Protein AF-A0A951W9V3-F1 (afdb_monomer_lite)

Secondary structure (DSSP, 8-state):
--SSHHHHGGG--S----HHHHHHHHHHHHHHHHHHHHHHHHHHHHHIIIIITTT---HHHHHHHHHHHHHHHHHHHHHHHHHHHHHHHHHHHHHHHT-

pLDDT: mean 75.37, std 12.57, range [46.16, 88.56]

Foldseek 3Di:
DPVPVVVVVVPPDPPPPDLVVVLVVLVVVLVVLVVVLVVLVVVLVVCCVVQVVVPNDDPVNVVSNVVSVVSNCCSPVVSPVVSVVSVVVVVVVVVVVVD

Structure (mmCIF, N/CA/C/O backbone):
data_AF-A0A951W9V3-F1
#
_entry.id   AF-A0A951W9V3-F1
#
loop_
_atom_site.group_PDB
_atom_site.id
_atom_site.type_symbol
_atom_site.label_atom_id
_atom_site.label_alt_id
_atom_site.label_comp_id
_atom_site.label_asym_id
_atom_site.label_entity_id
_atom_site.label_seq_id
_atom_site.pdbx_PDB_ins_code
_atom_site.Cartn_x
_atom_site.Cartn_y
_atom_site.Cartn_z
_atom_site.occupancy
_atom_site.B_iso_or_equiv
_atom_site.auth_seq_id
_atom_site.auth_comp_id
_atom_site.auth_asym_id
_atom_site.auth_atom_id
_atom_site.pdbx_PDB_model_num
ATOM 1 N N . MET A 1 1 ? 8.116 -6.138 54.424 1.00 46.38 1 MET A N 1
ATOM 2 C CA . MET A 1 1 ? 7.032 -5.649 53.541 1.00 46.38 1 MET A CA 1
ATOM 3 C C . MET A 1 1 ? 7.622 -4.977 52.291 1.00 46.38 1 MET A C 1
ATOM 5 O O . MET A 1 1 ? 7.342 -3.825 52.018 1.00 46.38 1 MET A O 1
ATOM 9 N N . ILE A 1 2 ? 8.495 -5.679 51.554 1.00 50.41 2 ILE A N 1
ATOM 10 C CA . ILE A 1 2 ? 9.196 -5.140 50.361 1.00 50.41 2 ILE A CA 1
ATOM 11 C C . ILE A 1 2 ? 8.964 -6.047 49.131 1.00 50.41 2 ILE A C 1
ATOM 13 O O . ILE A 1 2 ? 9.085 -5.604 47.997 1.00 50.41 2 ILE A O 1
ATOM 17 N N . GLY A 1 3 ? 8.522 -7.297 49.334 1.00 46.66 3 GLY A N 1
ATOM 18 C CA . GLY A 1 3 ? 8.310 -8.276 48.258 1.00 46.66 3 GLY A CA 1
ATOM 19 C C . GLY A 1 3 ? 6.963 -8.214 47.525 1.00 46.66 3 GLY A C 1
ATOM 20 O O . GLY A 1 3 ? 6.777 -8.964 46.577 1.00 46.66 3 GLY A O 1
ATOM 21 N N . ILE A 1 4 ? 6.023 -7.354 47.940 1.00 51.19 4 ILE A N 1
ATOM 22 C CA . ILE A 1 4 ? 4.696 -7.241 47.294 1.00 51.19 4 ILE A CA 1
ATOM 23 C C . ILE A 1 4 ? 4.693 -6.138 46.216 1.00 51.19 4 ILE A C 1
ATOM 25 O O . ILE A 1 4 ? 3.959 -6.230 45.237 1.00 51.19 4 ILE A O 1
ATOM 29 N N . LEU A 1 5 ? 5.570 -5.134 46.336 1.00 52.31 5 LEU A N 1
ATOM 30 C CA . LEU A 1 5 ? 5.608 -3.985 45.422 1.00 52.31 5 LEU A CA 1
ATOM 31 C C . LEU A 1 5 ? 6.255 -4.296 44.062 1.00 52.31 5 LEU A C 1
ATOM 33 O O . LEU A 1 5 ? 5.969 -3.618 43.086 1.00 52.31 5 LEU A O 1
ATOM 37 N N . THR A 1 6 ? 7.080 -5.340 43.952 1.00 53.19 6 THR A N 1
ATOM 38 C CA . THR A 1 6 ? 7.801 -5.656 42.704 1.00 53.19 6 THR A CA 1
ATOM 39 C C . THR A 1 6 ? 7.011 -6.527 41.723 1.00 53.19 6 THR A C 1
ATOM 41 O O . THR A 1 6 ? 7.396 -6.642 40.559 1.00 53.19 6 THR A O 1
ATOM 44 N N . LEU A 1 7 ? 5.897 -7.129 42.153 1.00 53.34 7 LEU A N 1
ATOM 45 C CA . LEU A 1 7 ? 5.046 -7.958 41.289 1.00 53.34 7 LEU A CA 1
ATOM 46 C C . LEU A 1 7 ? 3.910 -7.167 40.628 1.00 53.34 7 LEU A C 1
ATOM 48 O O . LEU A 1 7 ? 3.411 -7.582 39.583 1.00 53.34 7 LEU A O 1
ATOM 52 N N . GLN A 1 8 ? 3.539 -6.010 41.180 1.00 51.34 8 GLN A N 1
ATOM 53 C CA . GLN A 1 8 ? 2.456 -5.184 40.642 1.00 51.34 8 GLN A CA 1
ATOM 54 C C . GLN A 1 8 ? 2.864 -4.450 39.348 1.00 51.34 8 GLN A C 1
ATOM 56 O O . GLN A 1 8 ? 2.029 -4.255 38.467 1.00 51.34 8 GLN A O 1
ATOM 61 N N . ASP A 1 9 ? 4.157 -4.157 39.167 1.00 49.38 9 ASP A N 1
ATOM 62 C CA . ASP A 1 9 ? 4.692 -3.513 37.956 1.00 49.38 9 ASP A CA 1
ATOM 63 C C . ASP A 1 9 ? 4.990 -4.479 36.796 1.00 49.38 9 ASP A C 1
ATOM 65 O O . ASP A 1 9 ? 5.091 -4.053 35.643 1.00 49.38 9 ASP A O 1
ATOM 69 N N . ARG A 1 10 ? 5.073 -5.794 37.050 1.00 49.91 10 ARG A N 1
ATOM 70 C CA . ARG A 1 10 ? 5.216 -6.804 35.978 1.00 49.91 10 ARG A CA 1
ATOM 71 C C . ARG A 1 10 ? 3.910 -7.105 35.251 1.00 49.91 10 ARG A C 1
ATOM 73 O O . ARG A 1 10 ? 3.938 -7.735 34.199 1.00 49.91 10 ARG A O 1
ATOM 80 N N . ASN A 1 11 ? 2.788 -6.609 35.770 1.00 46.16 11 ASN A N 1
ATOM 81 C CA . ASN A 1 11 ? 1.480 -6.720 35.137 1.00 46.16 11 ASN A CA 1
ATOM 82 C C . ASN A 1 11 ? 1.152 -5.524 34.228 1.00 46.16 11 ASN A C 1
ATOM 84 O O . ASN A 1 11 ? -0.007 -5.335 33.853 1.00 46.16 11 ASN A O 1
ATOM 88 N N . LYS A 1 12 ? 2.166 -4.764 33.772 1.00 49.62 12 LYS A N 1
ATOM 89 C CA . LYS A 1 12 ? 2.106 -4.014 32.501 1.00 49.62 12 LYS A CA 1
ATOM 90 C C . LYS A 1 12 ? 2.101 -4.998 31.324 1.00 49.62 12 LYS A C 1
ATOM 92 O O . LYS A 1 12 ? 3.003 -5.044 30.497 1.00 49.62 12 LYS A O 1
ATOM 97 N N . SER A 1 13 ? 1.066 -5.833 31.356 1.00 46.66 13 SER A N 1
ATOM 98 C CA . SER A 1 13 ? 0.273 -6.348 30.262 1.00 46.66 13 SER A CA 1
ATOM 99 C C . SER A 1 13 ? 0.813 -5.905 28.914 1.00 46.66 13 SER A C 1
ATOM 101 O O . SER A 1 13 ? 0.650 -4.754 28.505 1.00 46.66 13 SER A O 1
ATOM 103 N N . ILE A 1 14 ? 1.499 -6.849 28.269 1.00 57.03 14 ILE A N 1
ATOM 104 C CA . ILE A 1 14 ? 1.385 -7.147 26.841 1.00 57.03 14 ILE A CA 1
ATOM 105 C C . ILE A 1 14 ? 0.231 -6.321 26.270 1.00 57.03 14 ILE A C 1
ATOM 107 O O . ILE A 1 14 ? -0.924 -6.642 26.543 1.00 57.03 14 ILE A O 1
ATOM 111 N N . ASN A 1 15 ? 0.561 -5.208 25.602 1.00 55.50 15 ASN A N 1
ATOM 112 C CA . ASN A 1 15 ? -0.399 -4.212 25.124 1.00 55.50 15 ASN A CA 1
ATOM 113 C C . ASN A 1 15 ? -1.655 -4.939 24.618 1.00 55.50 15 ASN A C 1
ATOM 115 O O . ASN A 1 15 ? -1.525 -5.709 23.661 1.00 55.50 15 ASN A O 1
ATOM 119 N N . PRO A 1 16 ? -2.825 -4.803 25.272 1.00 61.94 16 PRO A N 1
ATOM 120 C CA . PRO A 1 16 ? -3.976 -5.612 24.917 1.00 61.94 16 PRO A CA 1
ATOM 121 C C . PRO A 1 16 ? -4.290 -5.308 23.462 1.00 61.94 16 PRO A C 1
ATOM 123 O O . PRO A 1 16 ? -4.546 -4.151 23.118 1.00 61.94 16 PRO A O 1
ATOM 126 N N . PHE A 1 17 ? -4.182 -6.332 22.612 1.00 68.75 17 PHE A N 1
ATOM 127 C CA . PHE A 1 17 ? -4.385 -6.214 21.177 1.00 68.75 17 PHE A CA 1
ATOM 128 C C . PHE A 1 17 ? -5.697 -5.469 20.931 1.00 68.75 17 PHE A C 1
ATOM 130 O O . PHE A 1 17 ? -6.790 -5.972 21.193 1.00 68.75 17 PHE A O 1
ATOM 137 N N . SER A 1 18 ? -5.580 -4.214 20.504 1.00 78.88 18 SER A N 1
ATOM 138 C CA . SER A 1 18 ? -6.731 -3.352 20.313 1.00 78.88 18 SER A CA 1
ATOM 139 C C . SER A 1 18 ? -7.146 -3.458 18.861 1.00 78.88 18 SER A C 1
ATOM 141 O O . SER A 1 18 ? -6.369 -3.127 17.967 1.00 78.88 18 SER A O 1
ATOM 143 N N . PHE A 1 19 ? -8.395 -3.845 18.610 1.00 78.81 19 PHE A N 1
ATOM 144 C CA . PHE A 1 19 ? -8.956 -3.843 17.259 1.00 78.81 19 PHE A CA 1
ATOM 145 C C . PHE A 1 19 ? -8.774 -2.478 16.565 1.00 78.81 19 PHE A C 1
ATOM 147 O O . PHE A 1 19 ? -8.480 -2.401 15.377 1.00 78.81 19 PHE A O 1
ATOM 154 N N . LYS A 1 20 ? -8.817 -1.380 17.332 1.00 80.38 20 LYS A N 1
ATOM 155 C CA . LYS A 1 20 ? -8.520 -0.030 16.833 1.00 80.38 20 LYS A CA 1
ATOM 156 C C . LYS A 1 20 ? -7.059 0.137 16.392 1.00 80.38 20 LYS A C 1
ATOM 158 O O . LYS A 1 20 ? -6.807 0.819 15.403 1.00 80.38 20 LYS A O 1
ATOM 163 N N . GLN A 1 21 ? -6.103 -0.464 17.105 1.00 82.88 21 GLN A N 1
ATOM 164 C CA . GLN A 1 21 ? -4.695 -0.477 16.688 1.00 82.88 21 GLN A CA 1
ATOM 165 C C . GLN A 1 21 ? -4.494 -1.328 15.431 1.00 82.88 21 GLN A C 1
ATOM 167 O O . GLN A 1 21 ? -3.784 -0.883 14.538 1.00 82.88 21 GLN A O 1
ATOM 172 N N . LEU A 1 22 ? -5.170 -2.478 15.314 1.00 84.62 22 LEU A N 1
ATOM 173 C CA . LEU A 1 22 ? -5.140 -3.303 14.101 1.00 84.62 22 LEU A CA 1
ATOM 174 C C . LEU A 1 22 ? -5.594 -2.500 12.874 1.00 84.62 22 LEU A C 1
ATOM 176 O O . LEU A 1 22 ? -4.859 -2.400 11.895 1.00 84.62 22 LEU A O 1
ATOM 180 N N . VAL A 1 23 ? -6.768 -1.868 12.952 1.00 85.06 23 VAL A N 1
ATOM 181 C CA . VAL A 1 23 ? -7.313 -1.055 11.852 1.00 85.06 23 VAL A CA 1
ATOM 182 C C . VAL A 1 23 ? -6.393 0.127 11.528 1.00 85.06 23 VAL A C 1
ATOM 184 O O . VAL A 1 23 ? -6.165 0.429 10.359 1.00 85.06 23 VAL A O 1
ATOM 187 N N . LYS A 1 24 ? -5.790 0.762 12.543 1.00 84.56 24 LYS A N 1
ATOM 188 C CA . LYS A 1 24 ? -4.808 1.838 12.340 1.00 84.56 24 LYS A CA 1
ATOM 189 C C . LYS A 1 24 ? -3.559 1.351 11.596 1.00 84.56 24 LYS A C 1
ATOM 191 O O . LYS A 1 24 ? -3.109 2.045 10.688 1.00 84.56 24 LYS A O 1
ATOM 196 N N . SER A 1 25 ? -3.020 0.184 11.950 1.00 84.81 25 SER A N 1
ATOM 197 C CA . SER A 1 25 ? -1.871 -0.409 11.255 1.00 84.81 25 SER A CA 1
ATOM 198 C C . SER A 1 25 ? -2.206 -0.738 9.801 1.00 84.81 25 SER A C 1
ATOM 200 O O . SER A 1 25 ? -1.441 -0.375 8.916 1.00 84.81 25 SER A O 1
ATOM 202 N N . PHE A 1 26 ? -3.380 -1.321 9.539 1.00 85.00 26 PHE A N 1
ATOM 203 C CA . PHE A 1 26 ? -3.848 -1.590 8.174 1.00 85.00 26 PHE A CA 1
ATOM 204 C C . PHE A 1 26 ? -4.003 -0.308 7.339 1.00 85.00 26 PHE A C 1
ATOM 206 O O . PHE A 1 26 ? -3.535 -0.256 6.203 1.00 85.00 26 PHE A O 1
ATOM 213 N N . ASN A 1 27 ? -4.589 0.750 7.910 1.00 84.94 27 ASN A N 1
ATOM 214 C CA . ASN A 1 27 ? -4.697 2.050 7.241 1.00 84.94 27 ASN A CA 1
ATOM 215 C C . ASN A 1 27 ? -3.315 2.656 6.929 1.00 84.94 27 ASN A C 1
ATOM 217 O O . ASN A 1 27 ? -3.119 3.214 5.852 1.00 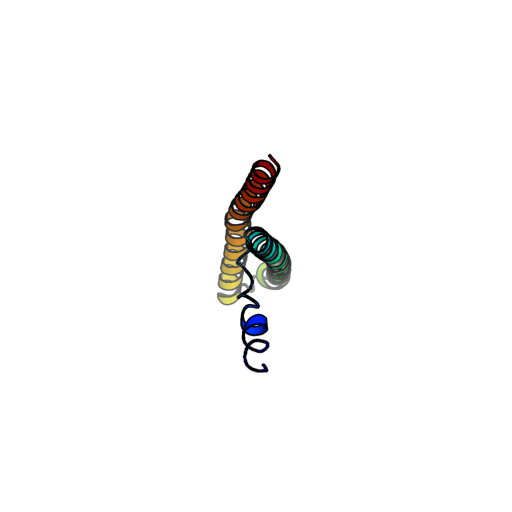84.94 27 ASN A O 1
ATOM 221 N N . LEU A 1 28 ? -2.341 2.522 7.837 1.00 86.44 28 LEU A N 1
ATOM 222 C CA . LEU A 1 28 ? -0.974 2.999 7.609 1.00 86.44 28 LEU A CA 1
ATOM 223 C C . LEU A 1 28 ? -0.276 2.215 6.492 1.00 86.44 28 LEU A C 1
ATOM 225 O O . LEU A 1 28 ? 0.375 2.816 5.640 1.00 86.44 28 LEU A O 1
ATOM 229 N N . THR A 1 29 ? -0.451 0.892 6.450 1.00 84.75 29 THR A N 1
ATOM 230 C CA . THR A 1 29 ? 0.067 0.066 5.355 1.00 84.75 29 THR A CA 1
ATOM 231 C C . THR A 1 29 ? -0.490 0.517 4.007 1.00 84.75 29 THR A C 1
ATOM 233 O O . THR A 1 29 ? 0.269 0.572 3.047 1.00 84.75 29 THR A O 1
ATOM 236 N N . LEU A 1 30 ? -1.762 0.918 3.919 1.00 81.88 30 LEU A N 1
ATOM 237 C CA . LEU A 1 30 ? -2.346 1.407 2.663 1.00 81.88 30 LEU A CA 1
ATOM 238 C C . LEU A 1 30 ? -1.680 2.697 2.175 1.00 81.88 30 LEU A C 1
ATOM 240 O O . LEU A 1 30 ? -1.402 2.814 0.987 1.00 81.88 30 LEU A O 1
ATOM 244 N N . ILE A 1 31 ? -1.349 3.626 3.077 1.00 83.50 31 ILE A N 1
ATOM 245 C CA . ILE A 1 31 ? -0.598 4.841 2.716 1.00 83.50 31 ILE A CA 1
ATOM 246 C C . ILE A 1 31 ? 0.762 4.465 2.116 1.00 83.50 31 ILE A C 1
ATOM 248 O O . ILE A 1 31 ? 1.142 4.983 1.069 1.00 83.50 31 ILE A O 1
ATOM 252 N N . VAL A 1 32 ? 1.477 3.528 2.745 1.00 85.00 32 VAL A N 1
ATOM 253 C CA . VAL A 1 32 ? 2.775 3.051 2.243 1.00 85.00 32 VAL A CA 1
ATOM 254 C C . VAL A 1 32 ? 2.626 2.371 0.879 1.00 85.00 32 VAL A C 1
ATOM 256 O O . VAL A 1 32 ? 3.406 2.652 -0.026 1.00 85.00 32 VAL A O 1
ATOM 259 N N . GLN A 1 33 ? 1.602 1.532 0.700 1.00 82.56 33 GLN A N 1
ATOM 260 C CA . GLN A 1 33 ? 1.308 0.880 -0.580 1.00 82.56 33 GLN A CA 1
ATOM 261 C C . GLN A 1 33 ? 0.982 1.897 -1.678 1.00 82.56 33 GLN A C 1
ATOM 263 O O . GLN A 1 33 ? 1.444 1.751 -2.805 1.00 82.56 33 GLN A O 1
ATOM 268 N N . PHE A 1 34 ? 0.246 2.961 -1.352 1.00 83.06 34 PHE A N 1
ATOM 269 C CA . PHE A 1 34 ? -0.079 4.025 -2.299 1.00 83.06 34 PHE A CA 1
ATOM 270 C C . PHE A 1 34 ? 1.170 4.790 -2.752 1.00 83.06 34 PHE A C 1
ATOM 272 O O . PHE A 1 34 ? 1.358 5.028 -3.944 1.00 83.06 34 PHE A O 1
ATOM 279 N N . ILE A 1 35 ? 2.067 5.112 -1.815 1.00 86.56 35 ILE A N 1
ATOM 280 C CA . ILE A 1 35 ? 3.354 5.745 -2.128 1.00 86.56 35 ILE A CA 1
ATOM 281 C C . ILE A 1 35 ? 4.195 4.825 -3.023 1.00 86.56 35 ILE A C 1
ATOM 283 O O . ILE A 1 35 ? 4.706 5.271 -4.049 1.00 86.56 35 ILE A O 1
ATOM 287 N N . LEU A 1 36 ? 4.301 3.536 -2.680 1.00 84.56 36 LEU A N 1
ATOM 288 C CA . LEU A 1 36 ? 5.032 2.556 -3.488 1.00 84.56 36 LEU A CA 1
ATOM 289 C C . LEU A 1 36 ? 4.438 2.408 -4.892 1.00 84.56 36 LEU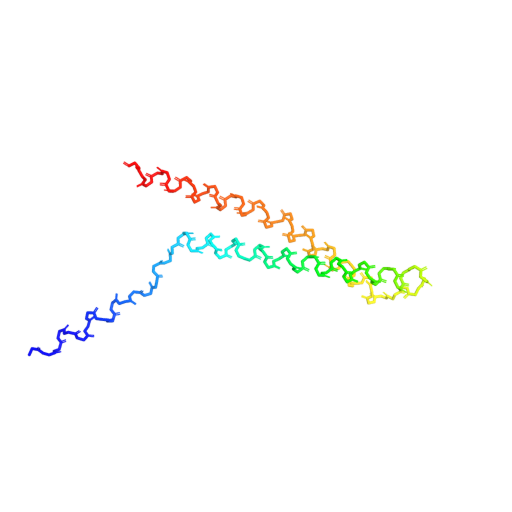 A C 1
ATOM 291 O O . LEU A 1 36 ? 5.189 2.353 -5.861 1.00 84.56 36 LEU A O 1
ATOM 295 N N . ALA A 1 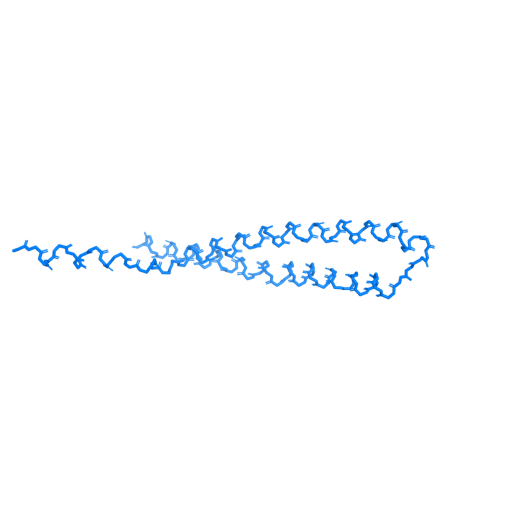37 ? 3.110 2.400 -5.020 1.00 83.00 37 ALA A N 1
ATOM 296 C CA . ALA A 1 37 ? 2.436 2.335 -6.311 1.00 83.00 37 ALA A CA 1
ATOM 297 C C . ALA A 1 37 ? 2.763 3.552 -7.188 1.00 83.00 37 ALA A C 1
ATOM 299 O O . ALA A 1 37 ? 3.083 3.379 -8.361 1.00 83.00 37 ALA A O 1
ATOM 300 N N . ILE A 1 38 ? 2.753 4.768 -6.627 1.00 86.00 38 ILE A N 1
ATOM 301 C CA . ILE A 1 38 ? 3.141 5.985 -7.359 1.00 86.00 38 ILE A CA 1
ATOM 302 C C . ILE A 1 38 ? 4.595 5.898 -7.829 1.00 86.00 38 ILE A C 1
ATOM 304 O O . ILE A 1 38 ? 4.883 6.218 -8.983 1.00 86.00 38 ILE A O 1
ATOM 308 N N . VAL A 1 39 ? 5.509 5.460 -6.958 1.00 88.19 39 VAL A N 1
ATOM 309 C CA . VAL A 1 39 ? 6.932 5.318 -7.301 1.00 88.19 39 VAL A CA 1
ATOM 310 C C . VAL A 1 39 ? 7.114 4.295 -8.422 1.00 88.19 39 VAL A C 1
ATOM 312 O O . VAL A 1 39 ? 7.788 4.590 -9.408 1.00 88.19 39 VAL A O 1
ATOM 315 N N . LEU A 1 40 ? 6.471 3.129 -8.312 1.00 85.06 40 LEU A N 1
ATOM 316 C CA . LEU A 1 40 ? 6.536 2.074 -9.324 1.00 85.06 40 LEU A CA 1
ATOM 317 C C . LEU A 1 40 ? 5.959 2.531 -10.663 1.00 85.06 40 LEU A C 1
ATOM 319 O O . LEU A 1 40 ? 6.607 2.329 -11.683 1.00 85.06 40 LEU A O 1
ATOM 323 N N . LEU A 1 41 ? 4.795 3.187 -10.671 1.00 84.38 41 LEU A N 1
ATOM 324 C CA . LEU A 1 41 ? 4.183 3.721 -11.891 1.00 84.38 41 LEU A CA 1
ATOM 325 C C . LEU A 1 41 ? 5.027 4.827 -12.529 1.00 84.38 41 LEU A C 1
ATOM 327 O O . LEU A 1 41 ? 5.162 4.866 -13.748 1.00 84.38 41 LEU A O 1
ATOM 331 N N . SER A 1 42 ? 5.621 5.708 -11.723 1.00 85.94 42 SER A N 1
ATOM 332 C CA . SER A 1 42 ? 6.488 6.780 -12.230 1.00 85.94 42 SER A CA 1
ATOM 333 C C . SER A 1 42 ? 7.755 6.206 -12.861 1.00 85.94 42 SER A C 1
ATOM 335 O O . SER A 1 42 ? 8.160 6.627 -13.943 1.00 85.94 42 SER A O 1
ATOM 337 N N . PHE A 1 43 ? 8.362 5.212 -12.211 1.00 84.75 43 PHE A N 1
ATOM 338 C CA . PHE A 1 43 ? 9.552 4.542 -12.722 1.00 84.75 43 PHE A CA 1
ATOM 339 C C . PHE A 1 43 ? 9.241 3.708 -13.972 1.00 84.75 43 PHE A C 1
ATOM 341 O O . PHE A 1 43 ? 9.947 3.811 -14.970 1.00 84.75 43 PHE A O 1
ATOM 348 N N . ALA A 1 44 ? 8.132 2.969 -13.962 1.00 82.12 44 ALA A N 1
ATOM 349 C CA . ALA A 1 44 ? 7.588 2.280 -15.127 1.00 82.12 44 ALA A CA 1
ATOM 350 C C . ALA A 1 44 ? 7.361 3.234 -16.312 1.00 82.12 44 ALA A C 1
ATOM 352 O O . ALA A 1 44 ? 7.824 2.969 -17.418 1.00 82.12 44 ALA A O 1
ATOM 353 N N . GLY A 1 45 ? 6.710 4.377 -16.078 1.00 82.50 45 GLY A N 1
ATOM 354 C CA . GLY A 1 45 ? 6.480 5.398 -17.101 1.00 82.50 45 GLY A CA 1
ATOM 355 C C . GLY A 1 45 ? 7.779 5.997 -17.645 1.00 82.50 45 GLY A C 1
ATOM 356 O O . GLY A 1 45 ? 7.908 6.197 -18.853 1.00 82.50 45 GLY A O 1
ATOM 357 N N . TYR A 1 46 ? 8.772 6.224 -16.780 1.00 84.62 46 TYR A N 1
ATOM 358 C CA . TYR A 1 46 ? 10.105 6.657 -17.196 1.00 84.62 46 TYR A CA 1
ATOM 359 C C . TYR A 1 46 ? 10.777 5.627 -18.113 1.00 84.62 46 TYR A C 1
ATOM 361 O O . TYR A 1 46 ? 11.243 5.989 -19.193 1.00 84.62 46 TYR A O 1
ATOM 369 N N . LEU A 1 47 ? 10.786 4.347 -17.721 1.00 80.56 47 LEU A N 1
ATOM 370 C CA . LEU A 1 47 ? 11.361 3.271 -18.531 1.00 80.56 47 LEU A CA 1
ATOM 371 C C . LEU A 1 47 ? 10.617 3.096 -19.857 1.00 80.56 47 LEU A C 1
ATOM 373 O O . LEU A 1 47 ? 11.257 2.930 -20.889 1.00 80.56 47 LEU A O 1
ATOM 377 N N . ASN A 1 48 ? 9.289 3.203 -19.858 1.00 79.75 48 ASN A N 1
ATOM 378 C CA . ASN A 1 48 ? 8.494 3.151 -21.081 1.00 79.75 48 ASN A CA 1
ATOM 379 C C . ASN A 1 48 ? 8.895 4.263 -22.067 1.00 79.75 48 ASN A C 1
ATOM 381 O O . ASN A 1 48 ? 9.157 4.001 -23.239 1.00 79.75 48 ASN A O 1
ATOM 385 N N . ASN A 1 49 ? 9.030 5.499 -21.583 1.00 78.44 49 ASN A N 1
ATOM 386 C CA . ASN A 1 49 ? 9.395 6.639 -22.427 1.00 78.44 49 ASN A CA 1
ATOM 387 C C . ASN A 1 49 ? 10.855 6.611 -22.902 1.00 78.44 49 ASN A C 1
ATOM 389 O O . ASN A 1 49 ? 11.157 7.177 -23.946 1.00 78.44 49 ASN A O 1
ATOM 393 N N . LYS A 1 50 ? 11.766 5.998 -22.137 1.00 77.75 50 LYS A N 1
ATOM 394 C CA . LYS A 1 50 ? 13.201 5.944 -22.460 1.00 77.75 50 LYS A CA 1
ATOM 395 C C . LYS A 1 50 ? 13.614 4.712 -23.261 1.00 77.75 50 LYS A C 1
ATOM 397 O O . LYS A 1 50 ? 14.502 4.821 -24.091 1.00 77.75 5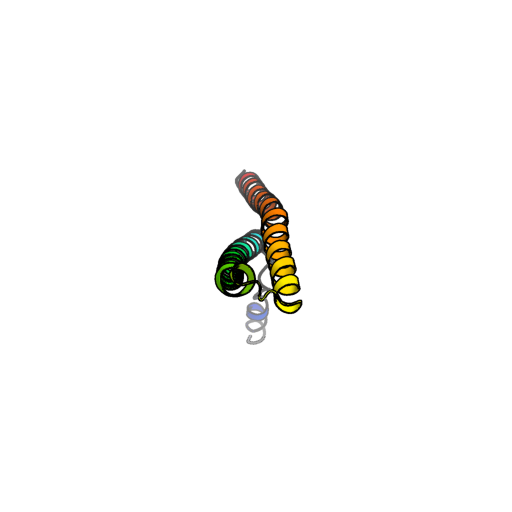0 LYS A O 1
ATOM 402 N N . LEU A 1 51 ? 13.033 3.550 -22.974 1.00 72.06 51 LEU A N 1
ATOM 403 C CA . LEU A 1 51 ? 13.483 2.267 -23.522 1.00 72.06 51 LEU A CA 1
ATOM 404 C C . LEU A 1 51 ? 12.501 1.714 -24.554 1.00 72.06 51 LEU A C 1
ATOM 406 O O . LEU A 1 51 ? 12.928 1.305 -25.629 1.00 72.06 51 LEU A O 1
ATOM 410 N N . TYR A 1 52 ? 11.192 1.754 -24.281 1.00 65.62 52 TYR A N 1
ATOM 411 C CA . TYR A 1 52 ? 10.195 1.237 -25.230 1.00 65.62 52 TYR A CA 1
ATOM 412 C C . TYR A 1 52 ? 9.933 2.179 -26.400 1.00 65.62 52 TYR A C 1
ATOM 414 O O . TYR A 1 52 ? 9.787 1.706 -27.523 1.00 65.62 52 TYR A O 1
ATOM 422 N N . ALA A 1 53 ? 9.908 3.496 -26.173 1.00 62.75 53 ALA A N 1
ATOM 423 C CA . ALA A 1 53 ? 9.692 4.468 -27.250 1.00 62.75 53 ALA A CA 1
ATOM 424 C C . ALA A 1 53 ? 10.790 4.421 -28.333 1.00 62.75 53 ALA A C 1
ATOM 426 O O . ALA A 1 53 ? 10.534 4.760 -29.485 1.00 62.75 53 ALA A O 1
ATOM 427 N N . GLU A 1 54 ? 11.991 3.964 -27.971 1.00 69.00 54 GLU A N 1
ATOM 428 C CA . GLU A 1 54 ? 13.133 3.797 -28.878 1.00 69.00 54 GLU A CA 1
ATOM 429 C C . GLU A 1 54 ? 13.261 2.359 -29.425 1.00 69.00 54 GLU A C 1
ATOM 431 O O . GLU A 1 54 ? 14.191 2.070 -30.172 1.00 69.00 54 GLU A O 1
ATOM 436 N N . GLY A 1 55 ? 12.343 1.446 -29.074 1.00 64.56 55 GLY A N 1
ATOM 437 C CA . GLY A 1 55 ? 12.376 0.043 -29.509 1.00 64.56 55 GLY A CA 1
ATOM 438 C C . GLY A 1 55 ? 13.424 -0.829 -28.802 1.00 64.56 55 GLY A C 1
ATOM 439 O O . GLY A 1 55 ? 13.612 -1.981 -29.181 1.00 64.56 55 GLY A O 1
ATOM 440 N N . ASN A 1 56 ? 14.068 -0.317 -27.751 1.00 73.19 56 ASN A N 1
ATOM 441 C CA . ASN A 1 56 ? 15.108 -0.991 -26.965 1.00 73.19 56 ASN A CA 1
ATOM 442 C C . ASN A 1 56 ? 14.531 -1.785 -25.775 1.00 73.19 56 ASN A C 1
ATOM 444 O O . ASN A 1 56 ? 15.162 -1.888 -24.720 1.00 73.19 56 ASN A O 1
ATOM 448 N N . GLY A 1 57 ? 13.311 -2.312 -25.914 1.00 65.06 57 GLY A N 1
ATOM 449 C CA . GLY A 1 57 ? 12.702 -3.176 -24.904 1.00 65.06 57 GLY A CA 1
ATOM 450 C C . GLY A 1 57 ? 13.547 -4.436 -24.698 1.00 65.06 57 GLY A C 1
ATOM 451 O O . GLY A 1 57 ? 13.919 -5.108 -25.655 1.00 65.06 57 GLY A O 1
ATOM 452 N N . THR A 1 58 ? 13.872 -4.738 -23.445 1.00 74.19 58 THR A N 1
ATOM 453 C CA . THR A 1 58 ? 14.582 -5.960 -23.031 1.00 74.19 58 THR A CA 1
ATOM 454 C C . THR A 1 58 ? 13.667 -6.851 -22.188 1.00 74.19 58 THR A C 1
ATOM 456 O O . THR A 1 58 ? 12.761 -6.346 -21.520 1.00 74.19 58 THR A O 1
ATOM 459 N N . ASP A 1 59 ? 13.960 -8.152 -22.111 1.00 76.88 59 ASP A N 1
ATOM 460 C CA . ASP A 1 59 ? 13.213 -9.099 -21.262 1.00 76.88 59 ASP A CA 1
ATOM 461 C C . ASP A 1 59 ? 13.105 -8.625 -19.797 1.00 76.88 59 ASP A C 1
ATOM 463 O O . ASP A 1 59 ? 12.090 -8.818 -19.129 1.00 76.88 59 ASP A O 1
ATOM 467 N N . LEU A 1 60 ? 14.139 -7.944 -19.287 1.00 75.75 60 LEU A N 1
ATOM 468 C CA . LEU A 1 60 ? 14.146 -7.385 -17.932 1.00 75.75 60 LEU A CA 1
ATOM 469 C C . LEU A 1 60 ? 13.126 -6.256 -17.756 1.00 75.75 60 LEU A C 1
ATOM 471 O O . LEU A 1 60 ? 12.461 -6.184 -16.722 1.00 75.75 60 LEU A O 1
ATOM 475 N N . THR A 1 61 ? 12.992 -5.379 -18.749 1.00 77.00 61 THR A N 1
ATOM 476 C CA . THR A 1 61 ? 11.989 -4.309 -18.723 1.00 77.00 61 THR A CA 1
ATOM 477 C C . THR A 1 61 ? 10.566 -4.847 -18.843 1.00 77.00 61 THR A C 1
ATOM 479 O O . THR A 1 61 ? 9.692 -4.339 -18.142 1.00 77.00 61 THR A O 1
ATOM 482 N N . ASP A 1 62 ? 10.340 -5.912 -19.619 1.00 80.25 62 ASP A N 1
ATOM 483 C CA . ASP A 1 62 ? 9.030 -6.573 -19.719 1.00 80.25 62 ASP A CA 1
ATOM 484 C C . ASP A 1 62 ? 8.626 -7.225 -18.390 1.00 80.25 62 ASP A C 1
ATOM 486 O O . ASP A 1 62 ? 7.516 -7.014 -17.890 1.00 80.25 62 ASP A O 1
ATOM 490 N N . ILE A 1 63 ? 9.545 -7.971 -17.765 1.00 83.94 63 ILE A N 1
ATOM 491 C CA . ILE A 1 63 ? 9.319 -8.594 -16.453 1.00 83.94 63 ILE A CA 1
ATOM 492 C C . ILE A 1 63 ? 9.045 -7.524 -15.398 1.00 83.94 63 ILE A C 1
ATOM 494 O O . ILE A 1 63 ? 8.105 -7.658 -14.607 1.00 83.94 63 ILE A O 1
ATOM 498 N N . PHE A 1 64 ? 9.839 -6.451 -15.389 1.00 83.06 64 PHE A N 1
ATOM 499 C CA . PHE A 1 64 ? 9.641 -5.346 -14.462 1.00 83.06 64 PHE A CA 1
ATOM 500 C C . PHE A 1 64 ? 8.269 -4.698 -14.664 1.00 83.06 64 PHE A C 1
ATOM 502 O O . PHE A 1 64 ? 7.546 -4.487 -13.691 1.00 83.06 64 PHE A O 1
ATOM 509 N N . MET A 1 65 ? 7.875 -4.442 -15.913 1.00 81.56 65 MET A N 1
ATOM 510 C CA . MET A 1 65 ? 6.593 -3.821 -16.221 1.00 81.56 65 MET A CA 1
ATOM 511 C C . MET A 1 65 ? 5.399 -4.687 -15.826 1.00 81.56 65 MET A C 1
ATOM 513 O O . MET A 1 65 ? 4.456 -4.199 -15.199 1.00 81.56 65 MET A O 1
ATOM 517 N N . SER A 1 66 ? 5.457 -5.979 -16.143 1.00 83.19 66 SER A N 1
ATOM 518 C CA . SER A 1 66 ? 4.433 -6.953 -15.763 1.00 83.19 66 SER A CA 1
ATOM 519 C C . SER A 1 66 ? 4.302 -7.064 -14.240 1.00 83.19 66 SER A C 1
ATOM 521 O O . SER A 1 66 ? 3.198 -7.031 -13.685 1.00 83.19 66 SER A O 1
ATOM 523 N N . THR A 1 67 ? 5.437 -7.094 -13.539 1.00 84.06 67 THR A N 1
ATOM 524 C CA . THR A 1 67 ? 5.478 -7.144 -12.074 1.00 84.06 67 THR A CA 1
ATOM 525 C C . THR A 1 67 ? 4.918 -5.861 -11.463 1.00 84.06 67 THR A C 1
ATOM 527 O O . THR A 1 67 ? 4.059 -5.928 -10.586 1.00 84.06 67 THR A O 1
ATOM 530 N N . ALA A 1 68 ? 5.338 -4.691 -11.952 1.00 81.00 68 ALA A N 1
ATOM 531 C CA . ALA A 1 68 ? 4.859 -3.397 -11.476 1.00 81.00 68 ALA A CA 1
ATOM 532 C C . ALA A 1 68 ? 3.339 -3.267 -11.651 1.00 81.00 68 ALA A C 1
ATOM 534 O O . ALA A 1 68 ? 2.645 -2.956 -10.684 1.00 81.00 68 ALA A O 1
ATOM 535 N N . MET A 1 69 ? 2.802 -3.601 -12.832 1.00 80.44 69 MET A N 1
ATOM 536 C CA . MET A 1 69 ? 1.353 -3.612 -13.066 1.00 80.44 69 MET A CA 1
ATOM 537 C C . MET A 1 69 ? 0.624 -4.574 -12.129 1.00 80.44 69 MET A C 1
ATOM 539 O O . MET A 1 69 ? -0.386 -4.199 -11.536 1.00 80.44 69 MET A O 1
ATOM 543 N N . THR A 1 70 ? 1.142 -5.790 -11.951 1.00 83.12 70 THR A N 1
ATOM 544 C CA . THR A 1 70 ? 0.527 -6.789 -11.068 1.00 83.12 70 THR A CA 1
ATOM 545 C C . THR A 1 70 ? 0.464 -6.284 -9.629 1.00 83.12 70 THR A C 1
ATOM 547 O O . THR A 1 70 ? -0.598 -6.332 -9.011 1.00 83.12 70 THR A O 1
ATOM 550 N N . TYR A 1 71 ? 1.556 -5.730 -9.100 1.00 78.88 71 TYR A N 1
ATOM 551 C CA . TYR A 1 71 ? 1.581 -5.175 -7.746 1.00 78.88 71 TYR A CA 1
ATOM 552 C C . TYR A 1 71 ? 0.681 -3.949 -7.593 1.00 78.88 71 TYR A C 1
ATOM 554 O O . TYR A 1 71 ? 0.022 -3.812 -6.564 1.00 78.88 71 TYR A O 1
ATOM 562 N N . THR A 1 72 ? 0.589 -3.082 -8.602 1.00 77.44 72 THR A N 1
ATOM 563 C CA . THR A 1 72 ? -0.326 -1.936 -8.568 1.00 77.44 72 THR A CA 1
ATOM 564 C C . THR A 1 72 ? -1.787 -2.383 -8.582 1.00 77.44 72 THR A C 1
ATOM 566 O O . THR A 1 72 ? -2.583 -1.887 -7.784 1.00 77.44 72 THR A O 1
ATOM 569 N N . ILE A 1 73 ? -2.151 -3.332 -9.449 1.00 78.25 73 ILE A N 1
ATOM 570 C CA . ILE A 1 73 ? -3.523 -3.838 -9.576 1.00 78.25 73 ILE A CA 1
ATOM 571 C C . ILE A 1 73 ? -3.911 -4.626 -8.328 1.00 78.25 73 ILE A C 1
ATOM 573 O O . ILE A 1 73 ? -4.908 -4.301 -7.691 1.00 78.25 73 ILE A O 1
ATOM 577 N N . VAL A 1 74 ? -3.117 -5.621 -7.929 1.00 78.38 74 VAL A N 1
ATOM 578 C CA . VAL A 1 74 ? -3.391 -6.424 -6.729 1.00 78.38 74 VAL A CA 1
ATOM 579 C C . VAL A 1 74 ? -3.373 -5.534 -5.489 1.00 78.38 74 VAL A C 1
ATOM 581 O O . VAL A 1 74 ? -4.308 -5.570 -4.695 1.00 78.38 74 VAL A O 1
ATOM 584 N N . GLY A 1 75 ? -2.366 -4.671 -5.351 1.00 69.25 75 GLY A N 1
ATOM 585 C CA . GLY A 1 75 ? -2.253 -3.735 -4.236 1.00 69.25 75 GLY A CA 1
ATOM 586 C C . GLY A 1 75 ? -3.465 -2.816 -4.118 1.00 69.25 75 GLY A C 1
ATOM 587 O O . GLY A 1 75 ? -3.967 -2.609 -3.023 1.00 69.25 75 GLY A O 1
ATOM 588 N N . THR A 1 76 ? -4.001 -2.325 -5.233 1.00 71.69 76 THR A N 1
ATOM 589 C CA . THR A 1 76 ? -5.152 -1.414 -5.220 1.00 71.69 76 THR A CA 1
ATOM 590 C C . THR A 1 76 ? -6.468 -2.172 -5.026 1.00 71.69 76 THR A C 1
ATOM 592 O O . THR A 1 76 ? -7.242 -1.840 -4.131 1.00 71.69 76 THR A O 1
ATOM 595 N N . PHE A 1 77 ? -6.722 -3.223 -5.808 1.00 71.19 77 PHE A N 1
ATOM 596 C CA . PHE A 1 77 ? -8.013 -3.919 -5.828 1.00 71.19 77 PHE A CA 1
ATOM 597 C C . PHE A 1 77 ? -8.216 -4.911 -4.677 1.00 71.19 77 PHE A C 1
ATOM 599 O O . PHE A 1 77 ? -9.359 -5.114 -4.280 1.00 71.19 77 PHE A O 1
ATOM 606 N N . PHE A 1 78 ? -7.163 -5.502 -4.098 1.00 73.38 78 PHE A N 1
ATOM 607 C CA . PHE A 1 78 ? -7.318 -6.405 -2.945 1.00 73.38 78 PHE A CA 1
ATOM 608 C C . PHE A 1 78 ? -7.272 -5.684 -1.590 1.00 73.38 78 PHE A C 1
ATOM 610 O O . PHE A 1 78 ? -7.997 -6.072 -0.666 1.00 73.38 78 PHE A O 1
ATOM 617 N N . TYR A 1 79 ? -6.464 -4.626 -1.434 1.00 75.56 79 TYR A N 1
ATOM 618 C CA . TYR A 1 79 ? -6.367 -3.938 -0.138 1.00 75.56 79 TYR A CA 1
ATOM 619 C C . TYR A 1 79 ? -7.509 -2.957 0.120 1.00 75.56 79 TYR A C 1
ATOM 621 O O . TYR A 1 79 ? -7.957 -2.868 1.266 1.00 75.56 79 TYR A O 1
ATOM 629 N N . LEU A 1 80 ? -8.005 -2.242 -0.899 1.00 77.62 80 LEU A N 1
ATOM 630 C CA . LEU A 1 80 ? -9.081 -1.261 -0.707 1.00 77.62 80 LEU A CA 1
ATOM 631 C C . LEU A 1 80 ? -10.345 -1.889 -0.099 1.00 77.62 80 LEU A C 1
ATOM 633 O O . LEU A 1 80 ? -10.777 -1.403 0.949 1.00 77.62 80 LEU A O 1
ATOM 637 N N . PRO A 1 81 ? -10.915 -2.982 -0.654 1.00 79.81 81 PRO A N 1
ATOM 638 C CA . PRO A 1 81 ? -12.118 -3.596 -0.091 1.00 79.81 81 PRO A CA 1
ATOM 639 C C . PRO A 1 81 ? -11.909 -4.075 1.346 1.00 79.81 81 PRO A C 1
ATOM 641 O O . PRO A 1 81 ? -12.730 -3.804 2.221 1.00 79.81 8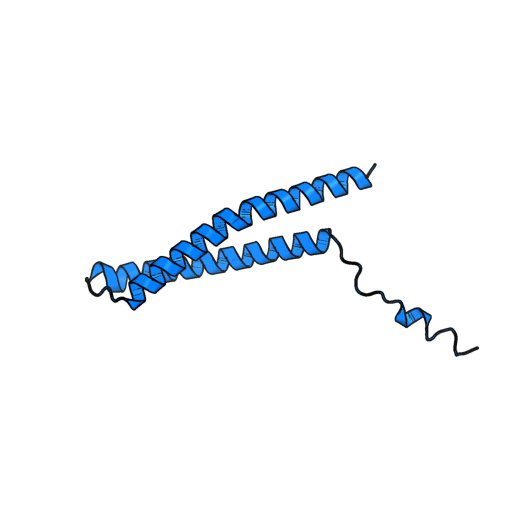1 PRO A O 1
ATOM 644 N N . SER A 1 82 ? -10.769 -4.719 1.611 1.00 82.12 82 SER A N 1
ATOM 645 C CA . SER A 1 82 ? -10.411 -5.236 2.936 1.00 82.12 82 SER A CA 1
ATOM 646 C C . SER A 1 82 ? -10.367 -4.125 3.990 1.00 82.12 82 SER A C 1
ATOM 648 O O . SER A 1 82 ? -10.833 -4.292 5.118 1.00 82.12 82 SER A O 1
ATOM 650 N N . ILE A 1 83 ? -9.856 -2.953 3.612 1.00 82.44 83 ILE A N 1
ATOM 651 C CA . ILE A 1 83 ? -9.737 -1.804 4.508 1.00 82.44 83 ILE A CA 1
ATOM 652 C C . ILE A 1 83 ? -11.061 -1.067 4.689 1.00 82.44 83 ILE A C 1
ATOM 654 O O . ILE A 1 83 ? -11.353 -0.614 5.799 1.00 82.44 83 ILE A O 1
ATOM 658 N N . VAL A 1 84 ? -11.898 -0.991 3.652 1.00 84.81 84 VAL A N 1
ATOM 659 C CA . VAL A 1 84 ? -13.270 -0.486 3.796 1.00 84.81 84 VAL A CA 1
ATOM 660 C C . VAL A 1 84 ? -14.032 -1.334 4.813 1.00 84.81 84 VAL A C 1
ATOM 662 O O . VAL A 1 84 ? -14.610 -0.783 5.748 1.00 84.81 84 VAL A O 1
ATOM 665 N N . VAL A 1 85 ? -13.961 -2.664 4.700 1.00 86.88 85 VAL A N 1
ATOM 666 C CA . VAL A 1 85 ? -14.615 -3.587 5.641 1.00 86.88 85 VAL A CA 1
ATOM 667 C C . VAL A 1 85 ? -14.069 -3.422 7.063 1.00 86.88 85 VAL A C 1
ATOM 669 O O . VAL A 1 85 ? -14.853 -3.335 8.006 1.00 86.88 85 VAL A O 1
ATOM 672 N N . LEU A 1 86 ? -12.748 -3.310 7.238 1.00 88.31 86 LEU A N 1
ATOM 673 C CA . LEU A 1 86 ? -12.120 -3.102 8.551 1.00 88.31 86 LEU A CA 1
ATOM 674 C C . LEU A 1 86 ? -12.544 -1.784 9.217 1.00 88.31 86 LEU A C 1
ATOM 676 O O . LEU A 1 86 ? -12.850 -1.766 10.412 1.00 88.31 86 LEU A O 1
ATOM 680 N N . ASN A 1 87 ? -12.603 -0.684 8.462 1.00 86.12 87 ASN A N 1
ATOM 681 C CA . ASN A 1 87 ? -13.074 0.598 8.990 1.00 86.12 87 ASN A CA 1
ATOM 682 C C . ASN A 1 87 ? -14.583 0.571 9.293 1.00 86.12 87 ASN A C 1
ATOM 684 O O . ASN A 1 87 ? -15.008 1.123 10.310 1.00 86.12 87 ASN A O 1
ATOM 688 N N . LEU A 1 88 ? -15.389 -0.117 8.475 1.00 88.31 88 LEU A N 1
ATOM 689 C CA . LEU A 1 88 ? -16.821 -0.303 8.727 1.00 88.31 88 LEU A CA 1
ATOM 690 C C . LEU A 1 88 ? -17.062 -1.127 10.001 1.00 88.31 88 LEU A C 1
ATOM 692 O O . LEU A 1 88 ? -17.885 -0.761 10.839 1.00 88.31 88 LEU A O 1
ATOM 696 N N . ALA A 1 89 ? -16.297 -2.204 10.188 1.00 87.69 89 ALA A N 1
ATOM 697 C CA . ALA A 1 89 ? -16.335 -3.026 11.392 1.00 87.69 89 ALA A CA 1
ATOM 698 C C . ALA A 1 89 ? -15.938 -2.221 12.638 1.00 87.69 89 ALA A C 1
ATOM 700 O O . ALA A 1 89 ? -16.584 -2.338 13.679 1.00 87.69 89 ALA A O 1
ATOM 701 N N . LEU A 1 90 ? -14.927 -1.349 12.533 1.00 87.44 90 LEU A N 1
ATOM 702 C CA . LEU A 1 90 ? -14.535 -0.452 13.626 1.00 87.44 90 LEU A CA 1
ATOM 703 C C . LEU A 1 90 ? -15.654 0.525 13.991 1.00 87.44 90 LEU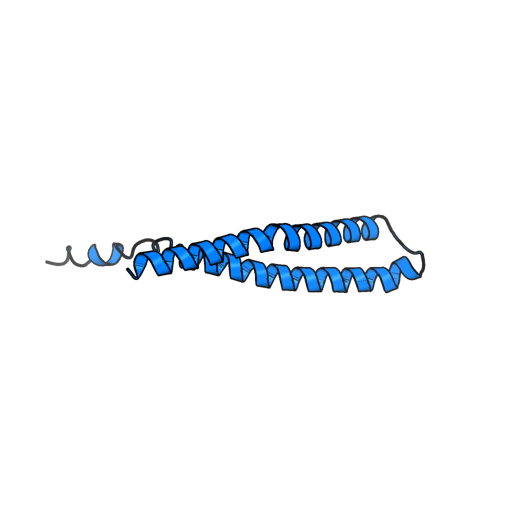 A C 1
ATOM 705 O O . LEU A 1 90 ? -15.895 0.761 15.176 1.00 87.44 90 LEU A O 1
ATOM 709 N N . PHE A 1 91 ? -16.336 1.071 12.986 1.00 88.06 91 PHE A N 1
ATOM 710 C CA . PHE A 1 91 ? -17.471 1.969 13.173 1.00 88.06 91 PHE A CA 1
ATOM 711 C C . PHE A 1 91 ? -18.664 1.269 13.839 1.00 88.06 91 PHE A C 1
ATOM 713 O O . PHE A 1 91 ? -19.258 1.804 14.774 1.00 88.06 91 PHE A O 1
ATOM 720 N N . LEU A 1 92 ? -19.003 0.054 13.406 1.00 88.56 92 LEU A N 1
ATOM 721 C CA . LEU A 1 92 ? -20.077 -0.727 14.022 1.00 88.56 92 LEU A CA 1
ATOM 722 C C . LEU A 1 92 ? -19.736 -1.105 15.468 1.00 88.56 92 LEU A C 1
ATOM 724 O O . LEU A 1 92 ? -20.568 -0.936 16.359 1.00 88.56 92 LEU A O 1
ATOM 728 N N . TYR A 1 93 ? -18.500 -1.546 15.719 1.00 86.38 93 TYR A N 1
ATOM 729 C CA . TYR A 1 93 ? -18.026 -1.884 17.059 1.00 86.38 93 TYR A CA 1
ATOM 730 C C . TYR A 1 93 ? -18.071 -0.681 18.012 1.00 86.38 93 TYR A C 1
ATOM 732 O O . TYR A 1 93 ? -18.534 -0.810 19.146 1.00 86.38 93 TYR A O 1
ATOM 740 N N . SER A 1 94 ? -17.635 0.504 17.566 1.00 84.06 94 SER A N 1
ATOM 741 C CA . SER A 1 94 ? -17.682 1.710 18.402 1.00 84.06 94 SER A CA 1
ATOM 742 C C . SER A 1 94 ? -19.116 2.141 18.713 1.00 84.06 94 SER A C 1
ATOM 744 O O . SER A 1 94 ? -19.397 2.525 19.847 1.00 84.06 94 SER A O 1
ATOM 746 N N . LYS A 1 95 ? -20.035 2.015 17.747 1.00 84.62 95 LYS A N 1
ATOM 747 C CA . LYS A 1 95 ? -21.455 2.352 17.916 1.00 84.62 95 LYS A CA 1
ATOM 748 C C . LYS A 1 95 ? -22.187 1.388 18.854 1.00 84.62 95 LYS A C 1
ATOM 750 O O . LYS A 1 95 ? -23.051 1.826 19.606 1.00 84.62 95 LYS A O 1
ATOM 755 N N . LEU A 1 96 ? -21.839 0.101 18.830 1.00 83.25 96 LEU A N 1
ATOM 756 C CA . LEU A 1 96 ? -22.416 -0.915 19.718 1.00 83.25 96 LEU A CA 1
ATOM 757 C C . LEU A 1 96 ? -21.951 -0.766 21.169 1.00 83.25 96 LEU A C 1
ATOM 759 O O . LEU A 1 96 ? -22.732 -1.018 22.074 1.00 83.25 96 LEU A O 1
ATOM 763 N N . ARG A 1 97 ? -20.703 -0.341 21.394 1.00 71.56 97 ARG A N 1
ATOM 764 C CA . ARG A 1 97 ? -20.133 -0.163 22.741 1.00 71.56 97 ARG A CA 1
ATOM 765 C C . ARG A 1 97 ? -20.517 1.164 23.411 1.00 71.56 97 ARG A C 1
ATOM 767 O O . ARG A 1 97 ? -20.229 1.349 24.587 1.00 71.56 97 ARG A O 1
ATOM 774 N N . ALA A 1 98 ? -21.072 2.101 22.642 1.00 63.25 98 ALA A N 1
ATOM 775 C CA . ALA A 1 98 ? -21.554 3.399 23.116 1.00 63.25 98 ALA A CA 1
ATOM 776 C C . ALA A 1 98 ? -23.035 3.378 23.549 1.00 63.25 98 ALA A C 1
ATOM 778 O O . ALA A 1 98 ? -23.537 4.398 24.018 1.00 63.25 98 ALA A O 1
ATOM 779 N N . LYS A 1 99 ? -23.724 2.246 23.360 1.00 48.75 99 LYS A N 1
ATOM 780 C CA . LYS A 1 99 ? -25.034 1.935 23.945 1.00 48.75 99 LYS A CA 1
ATOM 781 C C . LYS A 1 99 ? -24.846 1.125 25.219 1.00 48.75 99 LYS A C 1
ATOM 783 O O . LYS A 1 99 ? -25.703 1.291 26.109 1.00 48.75 99 LYS A O 1
#

Radius of gyration: 23.38 Å; chains: 1; bounding box: 40×16×83 Å

Sequence (99 aa):
MIGILTLQDRNKSINPFSFKQLVKSFNLTLIVQFILAIVLLSFAGYLNNKLYAEGNGTDLTDIFMSTAMTYTIVGTFFYLPSIVVLNLALFLYSKLRAK